Protein AF-A0A847BNB6-F1 (afdb_monomer_lite)

pLDDT: mean 83.91, std 11.66, range [50.81, 97.31]

Sequence (75 aa):
MPTKLPSAKEGGGDFRVPNNLYIIGTMNPADKSISLIDAALRRCFVFEKMTPDASLIDNAELCELFGKLNIHLRQ

Secondary structure (DSSP, 8-state):
--B--TT--TT---B---TT--------TT-GGGHHHHHHHHHH---------GGG--SHHHHHHHHHHHHHTT-

Structure (mmCIF, N/CA/C/O backbone):
data_AF-A0A847BNB6-F1
#
_entry.id   AF-A0A847BNB6-F1
#
loop_
_atom_site.group_PDB
_atom_site.id
_atom_site.type_symbol
_atom_site.label_atom_id
_atom_site.label_alt_id
_atom_site.label_comp_id
_atom_site.label_asym_id
_atom_site.label_entity_id
_atom_site.label_seq_id
_atom_site.pdbx_PDB_ins_code
_atom_site.Cartn_x
_atom_site.Cartn_y
_atom_site.Cartn_z
_atom_site.occupancy
_atom_site.B_iso_or_equiv
_atom_site.auth_seq_id
_atom_site.auth_comp_id
_atom_site.auth_asym_id
_atom_site.auth_atom_id
_atom_site.pdbx_PDB_model_num
ATOM 1 N N . MET A 1 1 ? 9.767 2.281 -27.460 1.00 53.41 1 MET A N 1
ATOM 2 C CA . MET A 1 1 ? 11.036 2.210 -28.218 1.00 53.41 1 MET A CA 1
ATOM 3 C C . MET A 1 1 ? 11.975 1.275 -27.474 1.00 53.41 1 MET A C 1
ATOM 5 O O . MET A 1 1 ? 11.890 1.262 -26.253 1.00 53.41 1 MET A O 1
ATOM 9 N N . PRO A 1 2 ? 12.782 0.450 -28.154 1.00 66.12 2 PRO A N 1
ATOM 10 C CA . PRO A 1 2 ? 13.840 -0.292 -27.482 1.00 66.12 2 PRO A CA 1
ATOM 11 C C . PRO A 1 2 ? 14.892 0.671 -26.916 1.00 66.12 2 PRO A C 1
ATOM 13 O O . PRO A 1 2 ? 15.147 1.718 -27.513 1.00 66.12 2 PRO A O 1
ATOM 16 N N . THR A 1 3 ? 15.472 0.342 -25.764 1.00 76.75 3 THR A N 1
ATOM 17 C CA . THR A 1 3 ? 16.469 1.191 -25.095 1.00 76.75 3 THR A CA 1
ATOM 18 C C . THR A 1 3 ? 17.766 0.417 -24.922 1.00 76.75 3 THR A C 1
ATOM 20 O O . THR A 1 3 ? 17.743 -0.765 -24.596 1.00 76.75 3 THR A O 1
ATOM 23 N N . LYS A 1 4 ? 18.911 1.070 -25.128 1.00 79.38 4 LYS A N 1
ATOM 24 C CA . LYS A 1 4 ? 20.214 0.468 -24.831 1.00 79.38 4 LYS A CA 1
ATOM 25 C C . LYS A 1 4 ? 20.523 0.600 -23.342 1.00 79.38 4 LYS A C 1
ATOM 27 O O . LYS A 1 4 ? 20.366 1.678 -22.774 1.00 79.38 4 LYS A O 1
ATOM 32 N N . LEU A 1 5 ? 20.956 -0.491 -22.713 1.00 80.12 5 LEU A N 1
ATOM 33 C CA . LEU A 1 5 ? 21.353 -0.477 -21.305 1.00 80.12 5 LEU A CA 1
ATOM 34 C C . LEU A 1 5 ? 22.719 0.219 -21.144 1.00 80.12 5 LEU A C 1
ATOM 36 O O . LEU A 1 5 ? 23.620 -0.071 -21.928 1.00 80.12 5 LEU A O 1
ATOM 40 N N . PRO A 1 6 ? 22.926 1.072 -20.122 1.00 75.06 6 PRO A N 1
ATOM 41 C CA . PRO A 1 6 ? 24.199 1.780 -19.921 1.00 75.06 6 PRO A CA 1
ATOM 42 C C . PRO A 1 6 ? 25.394 0.845 -19.709 1.00 75.06 6 PRO A C 1
ATOM 44 O O . PRO A 1 6 ? 26.516 1.156 -20.087 1.00 75.06 6 PRO A O 1
ATOM 47 N N . SER A 1 7 ? 25.143 -0.312 -19.097 1.00 71.12 7 SER A N 1
ATOM 48 C CA . SER A 1 7 ? 26.150 -1.331 -18.782 1.00 71.12 7 SER A CA 1
ATOM 49 C C . SER A 1 7 ? 26.330 -2.364 -19.894 1.00 71.12 7 SER A C 1
ATOM 51 O O . SER A 1 7 ? 27.082 -3.324 -19.722 1.00 71.12 7 SER A O 1
ATOM 53 N N . ALA A 1 8 ? 25.617 -2.224 -21.014 1.00 68.94 8 ALA A N 1
ATOM 54 C CA . ALA A 1 8 ? 25.802 -3.109 -22.148 1.00 68.94 8 ALA A CA 1
ATOM 55 C C . ALA A 1 8 ? 27.222 -2.917 -22.698 1.00 68.94 8 ALA A C 1
ATOM 57 O O . ALA A 1 8 ? 27.546 -1.852 -23.222 1.00 68.94 8 ALA A O 1
ATOM 58 N N . LYS A 1 9 ? 28.066 -3.955 -22.601 1.00 59.72 9 LYS A N 1
ATOM 59 C CA . LYS A 1 9 ? 29.294 -4.034 -23.406 1.00 59.72 9 LYS A CA 1
ATOM 60 C C . LYS A 1 9 ? 28.945 -3.776 -24.874 1.00 59.72 9 LYS A C 1
ATOM 62 O O . LYS A 1 9 ? 27.841 -4.115 -25.308 1.00 59.72 9 LYS A O 1
ATOM 67 N N . GLU A 1 10 ? 29.878 -3.193 -25.626 1.00 56.25 10 GLU A N 1
ATOM 68 C CA . GLU A 1 10 ? 29.732 -2.987 -27.070 1.00 56.25 10 GLU A CA 1
ATOM 69 C C . GLU A 1 10 ? 29.184 -4.264 -27.735 1.00 56.25 10 GLU A C 1
ATOM 71 O O . GLU A 1 10 ? 29.775 -5.336 -27.624 1.00 56.25 10 GLU A O 1
ATOM 76 N N . GLY A 1 11 ? 27.991 -4.155 -28.335 1.00 59.44 11 GLY A N 1
ATOM 77 C CA . GLY A 1 11 ? 27.233 -5.285 -28.893 1.00 59.44 11 GLY A CA 1
ATOM 78 C C . GLY A 1 11 ? 25.980 -5.707 -28.111 1.00 59.44 11 GLY A C 1
ATOM 79 O O . GLY A 1 11 ? 25.224 -6.543 -28.601 1.00 59.44 11 GLY A O 1
ATOM 80 N N . GLY A 1 12 ? 25.706 -5.135 -26.934 1.00 60.19 12 GLY A N 1
ATOM 81 C CA . GLY A 1 12 ? 24.463 -5.406 -26.209 1.00 60.19 12 GLY A CA 1
ATOM 82 C C . GLY A 1 12 ? 23.243 -4.884 -26.969 1.00 60.19 12 GLY A C 1
ATOM 83 O O . GLY A 1 12 ? 23.143 -3.694 -27.277 1.00 60.19 12 GLY A O 1
ATOM 84 N N . GLY A 1 13 ? 22.350 -5.810 -27.310 1.00 72.38 13 GLY A N 1
ATOM 85 C CA . GLY A 1 13 ? 21.148 -5.540 -28.084 1.00 72.38 13 GLY A CA 1
ATOM 86 C C . GLY A 1 13 ? 20.142 -4.640 -27.370 1.00 72.38 13 GLY A C 1
ATOM 87 O O . GLY A 1 13 ? 20.275 -4.278 -26.201 1.00 72.38 13 GLY A O 1
ATOM 88 N N . ASP A 1 14 ? 19.109 -4.294 -28.119 1.00 83.25 14 ASP A N 1
ATOM 89 C CA . ASP A 1 14 ? 17.967 -3.522 -27.658 1.00 83.25 14 ASP A CA 1
ATOM 90 C C . ASP A 1 14 ? 17.270 -4.182 -26.454 1.00 83.25 14 ASP A C 1
ATOM 92 O O . ASP A 1 14 ? 16.795 -5.315 -26.543 1.00 83.25 14 ASP A O 1
ATOM 96 N N . PHE A 1 15 ? 17.154 -3.463 -25.333 1.00 84.75 15 PHE A N 1
ATOM 97 C CA . PHE A 1 15 ? 16.392 -3.916 -24.170 1.00 84.75 15 PHE A CA 1
ATOM 98 C C . PHE A 1 15 ? 14.928 -3.492 -24.279 1.00 84.75 15 PHE A C 1
ATOM 100 O O .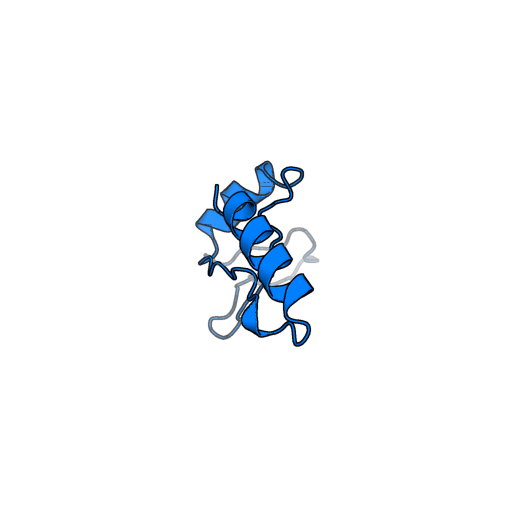 PHE A 1 15 ? 14.595 -2.352 -24.630 1.00 84.75 15 PHE A O 1
ATOM 107 N N . ARG A 1 16 ? 14.042 -4.433 -23.952 1.00 87.56 16 ARG A N 1
ATOM 108 C CA . ARG A 1 16 ? 12.594 -4.252 -23.876 1.00 87.56 16 ARG A CA 1
ATOM 109 C C . ARG A 1 16 ? 12.038 -5.083 -22.726 1.00 87.56 16 ARG A C 1
ATOM 111 O O . ARG A 1 16 ? 12.509 -6.189 -22.479 1.00 87.56 16 ARG A O 1
ATOM 118 N N . VAL A 1 17 ? 10.995 -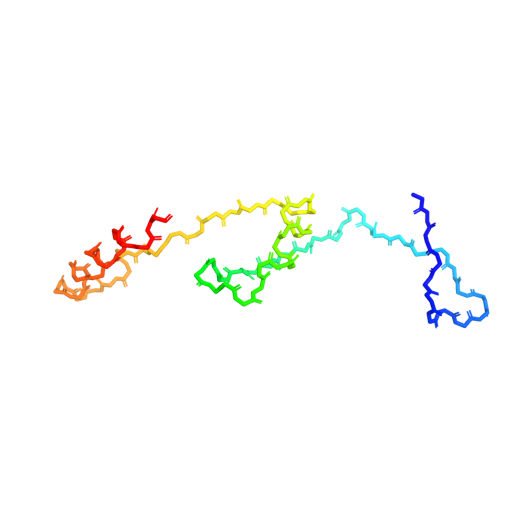4.568 -22.082 1.00 89.75 17 VAL A N 1
ATOM 119 C CA . VAL A 1 17 ? 10.188 -5.338 -21.130 1.00 89.75 17 VAL A CA 1
ATOM 120 C C . VAL A 1 17 ? 9.248 -6.249 -21.930 1.00 89.75 17 VAL A C 1
ATOM 122 O O . VAL A 1 17 ? 8.541 -5.740 -22.804 1.00 89.75 17 VAL A O 1
ATOM 125 N N . PRO A 1 18 ? 9.249 -7.572 -21.704 1.00 92.31 18 PRO A N 1
ATOM 126 C CA . PRO A 1 18 ? 8.388 -8.481 -22.446 1.00 92.31 18 PRO A CA 1
ATOM 127 C C . PRO A 1 18 ? 6.946 -8.445 -21.911 1.00 92.31 18 PRO A C 1
ATOM 129 O O . PRO A 1 18 ? 6.715 -8.233 -20.723 1.00 92.31 18 PRO A O 1
ATOM 132 N N . ASN A 1 19 ? 5.968 -8.695 -22.788 1.00 93.25 19 ASN A N 1
ATOM 133 C CA . ASN A 1 19 ? 4.535 -8.583 -22.463 1.00 93.25 19 ASN A CA 1
ATOM 134 C C . ASN A 1 19 ? 4.033 -9.622 -21.444 1.00 93.25 19 ASN A C 1
ATOM 136 O O . ASN A 1 19 ? 2.930 -9.485 -20.930 1.00 93.25 19 ASN A O 1
ATOM 140 N N . ASN A 1 20 ? 4.808 -10.674 -21.184 1.00 95.88 20 ASN A N 1
ATOM 141 C CA . ASN A 1 20 ? 4.486 -11.732 -20.227 1.00 95.88 20 ASN A CA 1
ATOM 142 C C . ASN A 1 20 ? 5.178 -11.545 -18.864 1.00 95.88 20 ASN A C 1
ATOM 144 O O . ASN A 1 20 ? 5.099 -12.441 -18.025 1.00 95.88 20 ASN A O 1
ATOM 148 N N . LEU A 1 21 ? 5.875 -10.424 -18.643 1.00 94.06 21 LEU A N 1
ATOM 149 C CA . LEU A 1 21 ? 6.456 -10.095 -17.346 1.00 94.06 21 LEU A CA 1
ATOM 150 C C . LEU A 1 21 ? 5.451 -9.305 -16.507 1.00 94.06 21 LEU A C 1
ATOM 152 O O . LEU A 1 21 ? 5.033 -8.211 -16.882 1.00 94.06 21 LEU A O 1
ATOM 156 N N . TYR A 1 22 ? 5.140 -9.840 -15.332 1.00 94.88 22 TYR A N 1
ATOM 157 C CA . TYR A 1 22 ? 4.334 -9.172 -14.319 1.00 94.88 22 TYR A CA 1
ATOM 158 C C . TYR A 1 22 ? 5.238 -8.740 -13.168 1.00 94.88 22 TYR A C 1
ATOM 160 O O . TYR A 1 22 ? 6.043 -9.531 -12.676 1.00 94.88 22 TYR A O 1
ATOM 168 N N . ILE A 1 23 ? 5.104 -7.487 -12.737 1.00 94.69 23 ILE A N 1
ATOM 169 C CA . ILE A 1 23 ? 5.801 -6.956 -11.564 1.00 94.69 23 ILE A CA 1
ATOM 170 C C . ILE A 1 23 ? 4.749 -6.704 -10.490 1.00 94.69 23 ILE A C 1
ATOM 172 O O . ILE A 1 23 ? 3.862 -5.874 -10.671 1.00 94.69 23 ILE A O 1
ATOM 176 N N . ILE A 1 24 ? 4.861 -7.431 -9.381 1.00 95.00 24 ILE A N 1
ATOM 177 C CA . ILE A 1 24 ? 3.996 -7.290 -8.211 1.00 95.00 24 ILE A CA 1
ATOM 178 C C . ILE A 1 24 ? 4.881 -6.822 -7.063 1.00 95.00 24 ILE A C 1
ATOM 180 O O . ILE A 1 24 ? 5.868 -7.476 -6.729 1.00 95.00 24 ILE A O 1
ATOM 184 N N . GLY A 1 25 ? 4.539 -5.676 -6.487 1.00 91.12 25 GLY A N 1
ATOM 185 C CA . GLY A 1 25 ? 5.223 -5.116 -5.331 1.00 91.12 25 GLY A CA 1
ATOM 186 C C . GLY A 1 25 ? 4.247 -4.917 -4.184 1.00 91.12 25 GLY A C 1
ATOM 187 O O . GLY A 1 25 ? 3.081 -4.594 -4.405 1.00 91.12 25 GLY A O 1
ATOM 188 N N . THR A 1 26 ? 4.728 -5.089 -2.958 1.00 91.94 26 THR A N 1
ATOM 189 C CA . THR A 1 26 ? 4.031 -4.606 -1.769 1.00 91.94 26 THR A CA 1
ATOM 190 C C . THR A 1 26 ? 4.579 -3.232 -1.415 1.00 91.94 26 THR A C 1
ATOM 192 O O . THR A 1 26 ? 5.755 -2.932 -1.623 1.00 91.94 26 THR A O 1
ATOM 195 N N . MET A 1 27 ? 3.718 -2.373 -0.891 1.00 87.50 27 MET A N 1
ATOM 196 C CA . MET A 1 27 ? 4.118 -1.073 -0.376 1.00 87.50 27 MET A CA 1
ATOM 197 C C . MET A 1 27 ? 3.514 -0.910 1.005 1.00 87.50 27 MET A C 1
ATOM 199 O O . MET A 1 27 ? 2.369 -1.299 1.220 1.00 87.50 27 MET A O 1
ATOM 203 N N . ASN A 1 28 ? 4.278 -0.320 1.922 1.00 86.75 28 ASN A N 1
ATOM 204 C CA . ASN A 1 28 ? 3.755 0.169 3.187 1.00 86.75 28 ASN A CA 1
ATOM 205 C C . ASN A 1 28 ? 3.284 1.625 3.004 1.00 86.75 28 ASN A C 1
ATOM 207 O O . ASN A 1 28 ? 4.135 2.514 2.950 1.00 86.75 28 ASN A O 1
ATOM 211 N N . PRO A 1 29 ? 1.970 1.911 2.938 1.00 78.81 29 PRO A N 1
ATOM 212 C CA . PRO A 1 29 ? 1.482 3.270 2.702 1.00 78.81 29 PRO A CA 1
ATOM 213 C C . PRO A 1 29 ? 1.704 4.214 3.894 1.00 78.81 29 PRO A C 1
ATOM 215 O O . PRO A 1 29 ? 1.600 5.427 3.735 1.00 78.81 29 PRO A O 1
ATOM 218 N N . ALA A 1 30 ? 1.991 3.677 5.086 1.00 82.12 30 ALA A N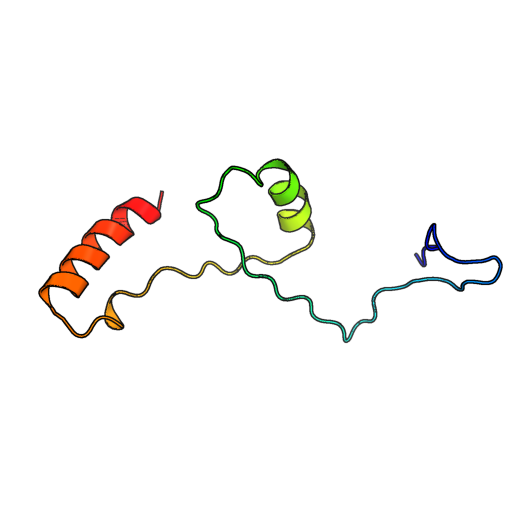 1
ATOM 219 C CA . ALA A 1 30 ? 2.257 4.476 6.281 1.00 82.12 30 ALA A CA 1
ATOM 220 C C . ALA A 1 30 ? 3.687 5.049 6.312 1.00 82.12 30 ALA A C 1
ATOM 222 O O . ALA A 1 30 ? 3.968 5.962 7.091 1.00 82.12 30 ALA A O 1
ATOM 223 N N . ASP A 1 31 ? 4.594 4.530 5.478 1.00 81.38 31 ASP A N 1
ATOM 224 C CA . ASP A 1 31 ? 5.983 4.974 5.432 1.00 81.38 31 ASP A CA 1
ATOM 225 C C . ASP A 1 31 ? 6.149 6.195 4.511 1.00 81.38 31 ASP A C 1
ATOM 227 O O . ASP A 1 31 ? 6.077 6.103 3.286 1.00 81.38 31 ASP A O 1
ATOM 231 N N . LYS A 1 32 ? 6.397 7.366 5.107 1.00 76.88 32 LYS A N 1
ATOM 232 C CA . LYS A 1 32 ? 6.599 8.627 4.372 1.00 76.88 32 LYS A CA 1
ATOM 233 C C . LYS A 1 32 ? 8.026 8.810 3.849 1.00 76.88 32 LYS A C 1
ATOM 235 O O . LYS A 1 32 ? 8.255 9.730 3.059 1.00 76.88 32 LYS A O 1
ATOM 240 N N . SER A 1 33 ? 8.981 7.964 4.245 1.00 80.56 33 SER A N 1
ATOM 241 C CA . SER A 1 33 ? 10.383 8.076 3.812 1.00 80.56 33 SER A CA 1
ATOM 242 C C . SER A 1 33 ? 10.564 7.872 2.300 1.00 80.56 33 SER A C 1
ATOM 244 O O . SER A 1 33 ? 11.541 8.345 1.723 1.00 80.56 33 SER A O 1
ATOM 246 N N . ILE A 1 34 ? 9.581 7.256 1.632 1.00 73.88 34 ILE A N 1
ATOM 247 C CA . ILE A 1 34 ? 9.607 6.919 0.200 1.00 73.88 34 ILE A CA 1
ATOM 248 C C . ILE A 1 34 ? 8.797 7.873 -0.695 1.00 73.88 34 ILE A C 1
ATOM 250 O O . ILE A 1 34 ? 8.587 7.585 -1.875 1.00 73.88 34 ILE A O 1
ATOM 254 N N . SER A 1 35 ? 8.364 9.025 -0.173 1.00 72.31 35 SER A N 1
ATOM 255 C CA . SER A 1 35 ? 7.426 9.936 -0.860 1.00 72.31 35 SER A CA 1
ATOM 256 C C . SER A 1 35 ? 7.865 10.368 -2.274 1.00 72.31 35 SER A C 1
ATOM 258 O O . SER A 1 35 ? 7.020 10.581 -3.140 1.00 72.31 35 SER A O 1
ATOM 260 N N . LEU A 1 36 ? 9.173 10.482 -2.551 1.00 71.00 36 LEU A N 1
ATOM 261 C CA . LEU A 1 36 ? 9.682 10.869 -3.879 1.00 71.00 36 LEU A CA 1
ATOM 262 C C . LEU A 1 36 ? 9.559 9.737 -4.920 1.00 71.00 36 LEU A C 1
ATOM 264 O O . LEU A 1 36 ? 9.312 9.992 -6.097 1.00 71.00 36 LEU A O 1
ATOM 268 N N . ILE A 1 37 ? 9.718 8.485 -4.483 1.00 77.25 37 ILE A N 1
ATOM 269 C CA . ILE A 1 37 ? 9.599 7.287 -5.328 1.00 77.25 37 ILE A CA 1
ATOM 270 C C . ILE A 1 37 ? 8.119 7.001 -5.628 1.00 77.25 37 ILE A C 1
ATOM 272 O O . ILE A 1 37 ? 7.782 6.561 -6.730 1.00 77.25 37 ILE A O 1
ATOM 276 N N . ASP A 1 38 ? 7.231 7.325 -4.684 1.00 76.25 38 ASP A N 1
ATOM 277 C CA . ASP A 1 38 ? 5.782 7.116 -4.778 1.00 76.25 38 ASP A CA 1
ATOM 278 C C . ASP A 1 38 ? 5.175 7.748 -6.045 1.00 76.25 38 ASP A C 1
ATOM 280 O O . ASP A 1 38 ? 4.420 7.101 -6.768 1.00 76.25 38 ASP A O 1
ATOM 284 N N . ALA A 1 39 ? 5.582 8.968 -6.410 1.00 80.56 39 ALA A N 1
ATOM 285 C CA . ALA A 1 39 ? 5.066 9.639 -7.607 1.00 80.56 39 ALA A CA 1
ATOM 286 C C . ALA A 1 39 ? 5.392 8.895 -8.920 1.00 80.56 39 ALA A C 1
ATOM 288 O O . ALA A 1 39 ? 4.571 8.869 -9.840 1.00 80.56 39 ALA A O 1
ATOM 289 N N . ALA A 1 40 ? 6.574 8.278 -9.023 1.00 84.12 40 ALA A N 1
ATOM 290 C CA . ALA A 1 40 ? 6.954 7.490 -10.194 1.00 84.12 40 ALA A CA 1
ATOM 291 C C . ALA A 1 40 ? 6.217 6.144 -10.220 1.00 84.12 40 ALA A C 1
ATOM 293 O O . ALA A 1 40 ? 5.712 5.735 -11.267 1.00 84.12 40 ALA A O 1
ATOM 294 N N . LEU A 1 41 ? 6.093 5.486 -9.064 1.00 87.50 41 LEU A N 1
ATOM 295 C CA . LEU A 1 41 ? 5.371 4.221 -8.949 1.00 87.50 41 LEU A CA 1
ATOM 296 C C . LEU A 1 41 ? 3.878 4.392 -9.256 1.00 87.50 41 LEU A C 1
ATOM 298 O O . LEU A 1 41 ? 3.341 3.621 -10.045 1.00 87.50 41 LEU A O 1
ATOM 302 N N . ARG A 1 42 ? 3.231 5.454 -8.758 1.00 86.62 42 ARG A N 1
ATOM 303 C CA . ARG A 1 42 ? 1.824 5.797 -9.060 1.00 86.62 42 ARG A CA 1
ATOM 304 C C . ARG A 1 42 ? 1.516 5.977 -10.542 1.00 86.62 42 ARG A C 1
ATOM 306 O O . ARG A 1 42 ? 0.364 5.843 -10.936 1.00 86.62 42 ARG A O 1
ATOM 313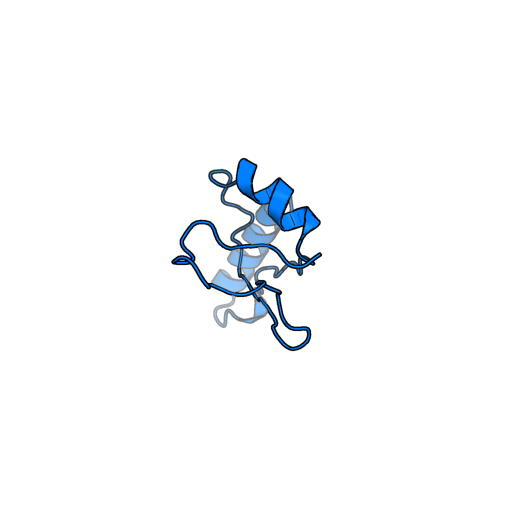 N N . ARG A 1 43 ? 2.519 6.284 -11.369 1.00 89.31 43 ARG A N 1
ATOM 314 C CA . ARG A 1 43 ? 2.363 6.380 -12.830 1.00 89.31 43 ARG A CA 1
ATOM 315 C C . ARG A 1 43 ? 2.564 5.047 -13.544 1.00 89.31 43 ARG A C 1
ATOM 317 O O . ARG A 1 43 ? 1.999 4.857 -14.616 1.00 89.31 43 ARG A O 1
ATOM 324 N N . CYS A 1 44 ? 3.391 4.165 -12.990 1.00 91.88 44 CYS A N 1
ATOM 325 C CA . CYS A 1 44 ? 3.781 2.908 -13.630 1.00 91.88 44 CYS A CA 1
ATOM 326 C C . CYS A 1 44 ? 2.945 1.705 -13.175 1.00 91.88 44 CYS A C 1
ATOM 328 O O . CYS A 1 44 ? 2.919 0.698 -13.877 1.00 91.88 44 CYS A O 1
ATOM 330 N N . PHE A 1 45 ? 2.282 1.792 -12.020 1.00 93.00 45 PHE A N 1
ATOM 331 C CA . PHE A 1 45 ? 1.601 0.669 -11.381 1.00 93.00 45 PHE A CA 1
ATOM 332 C C . PHE A 1 45 ? 0.144 0.986 -11.051 1.00 93.00 45 PHE A C 1
ATOM 334 O O . PHE A 1 45 ? -0.216 2.123 -10.749 1.00 93.00 45 PHE A O 1
ATOM 341 N N . VAL A 1 46 ? -0.681 -0.062 -11.057 1.00 93.06 46 VAL A N 1
ATOM 342 C CA . VAL A 1 46 ? -2.006 -0.057 -10.430 1.00 93.06 46 VAL A CA 1
ATOM 343 C C . VAL A 1 46 ? -1.831 -0.392 -8.952 1.00 93.06 46 VAL A C 1
ATOM 345 O O . VAL A 1 46 ? -1.076 -1.301 -8.610 1.00 93.06 46 VAL A O 1
ATOM 348 N N . PHE A 1 47 ? -2.519 0.344 -8.082 1.00 90.62 47 PHE A N 1
ATOM 349 C CA . PHE A 1 47 ? -2.430 0.179 -6.634 1.00 90.62 47 PHE A CA 1
ATOM 350 C C . PHE A 1 47 ? -3.701 -0.464 -6.105 1.00 90.62 47 PHE A C 1
ATOM 352 O O . PHE A 1 47 ? -4.773 0.131 -6.196 1.00 90.62 47 PHE A O 1
ATOM 359 N N . GLU A 1 48 ? -3.551 -1.638 -5.500 1.00 91.62 48 GLU A N 1
ATOM 360 C CA . GLU A 1 48 ? -4.624 -2.315 -4.780 1.00 91.62 48 GLU A CA 1
ATOM 361 C C . GLU A 1 48 ? -4.414 -2.122 -3.274 1.00 91.62 48 GLU A C 1
ATOM 363 O O . GLU A 1 48 ? -3.382 -2.516 -2.721 1.00 91.62 48 GLU A O 1
ATOM 368 N N . LYS A 1 49 ? -5.365 -1.463 -2.600 1.00 88.25 49 LYS A N 1
ATOM 369 C CA . LYS A 1 49 ? -5.243 -1.167 -1.166 1.00 88.25 49 LYS A CA 1
ATOM 370 C C . LYS A 1 49 ? -5.650 -2.389 -0.349 1.00 88.25 49 LYS A C 1
ATOM 372 O O . LYS A 1 49 ? -6.829 -2.708 -0.250 1.00 88.25 49 LYS A O 1
ATOM 377 N N . MET A 1 50 ? -4.685 -2.996 0.333 1.00 89.50 50 MET A N 1
ATOM 378 C CA . MET A 1 50 ? -4.955 -4.025 1.334 1.00 89.50 50 MET A CA 1
ATOM 379 C C . MET A 1 50 ? -5.195 -3.373 2.698 1.00 89.50 50 MET A C 1
ATOM 381 O O . MET A 1 50 ? -4.280 -2.811 3.300 1.00 89.50 50 MET A O 1
ATOM 385 N N . THR A 1 51 ? -6.437 -3.409 3.182 1.00 87.12 51 THR A N 1
ATOM 386 C CA . THR A 1 51 ? -6.751 -2.962 4.545 1.00 87.12 51 THR A CA 1
ATOM 387 C C . THR A 1 51 ? -6.492 -4.080 5.549 1.00 87.12 51 THR A C 1
ATOM 389 O O . THR A 1 51 ? -6.739 -5.239 5.214 1.00 87.12 51 THR A O 1
ATOM 392 N N . PRO A 1 52 ? -6.068 -3.764 6.783 1.00 89.94 52 PRO A N 1
ATOM 393 C CA . PRO A 1 52 ? -5.932 -4.787 7.807 1.00 89.94 52 PRO A CA 1
ATOM 394 C C . PRO A 1 52 ? -7.290 -5.433 8.118 1.00 89.94 52 PRO A C 1
ATOM 396 O O . PRO A 1 52 ? -8.292 -4.731 8.284 1.00 89.94 52 PRO A O 1
ATOM 399 N N . ASP A 1 53 ? -7.313 -6.762 8.195 1.00 92.12 53 ASP A N 1
ATOM 400 C CA . ASP A 1 53 ? -8.518 -7.550 8.449 1.00 92.12 53 ASP A CA 1
ATOM 401 C C . ASP A 1 53 ? -8.559 -8.006 9.912 1.00 92.12 53 ASP A C 1
ATOM 403 O O . ASP A 1 53 ? -7.778 -8.855 10.339 1.00 92.12 53 ASP A O 1
ATOM 407 N N . ALA A 1 54 ? -9.466 -7.410 10.691 1.00 93.56 54 ALA A N 1
ATOM 408 C CA . ALA A 1 54 ? -9.646 -7.744 12.102 1.00 93.56 54 ALA A CA 1
ATOM 409 C C . ALA A 1 54 ? -10.249 -9.140 12.307 1.00 93.56 54 ALA A C 1
ATOM 411 O O . ALA A 1 54 ? -10.054 -9.729 13.366 1.00 93.56 54 ALA A O 1
ATOM 412 N N . SER A 1 55 ? -10.950 -9.686 11.305 1.00 92.81 55 SER A N 1
ATOM 413 C CA . SER A 1 55 ? -11.615 -10.990 11.419 1.00 92.81 55 SER A CA 1
ATOM 414 C C . SER A 1 55 ? -10.640 -12.162 11.559 1.00 92.81 55 SER A C 1
ATOM 416 O O . SER A 1 55 ? -11.037 -13.234 12.000 1.00 92.81 55 SER A O 1
ATOM 418 N N . LEU A 1 56 ? -9.359 -11.943 11.244 1.00 95.00 56 LEU A N 1
ATOM 419 C CA . LEU A 1 56 ? -8.280 -12.920 11.393 1.00 95.00 56 LEU A CA 1
ATOM 420 C C . LEU A 1 56 ? -7.787 -13.077 12.844 1.00 95.00 56 LEU A C 1
ATOM 422 O O . LEU A 1 56 ? -6.873 -13.861 13.094 1.00 95.00 56 LEU A O 1
ATOM 426 N N . ILE A 1 57 ? -8.328 -12.304 13.790 1.00 95.88 57 ILE A N 1
ATOM 427 C CA . ILE A 1 57 ? -7.930 -12.337 15.199 1.00 95.88 57 ILE A CA 1
ATOM 428 C C . ILE A 1 57 ? -8.959 -13.142 15.998 1.00 95.88 57 ILE A C 1
ATOM 430 O O . ILE A 1 57 ? -10.074 -12.679 16.228 1.00 95.88 57 ILE A O 1
ATOM 434 N N . ASP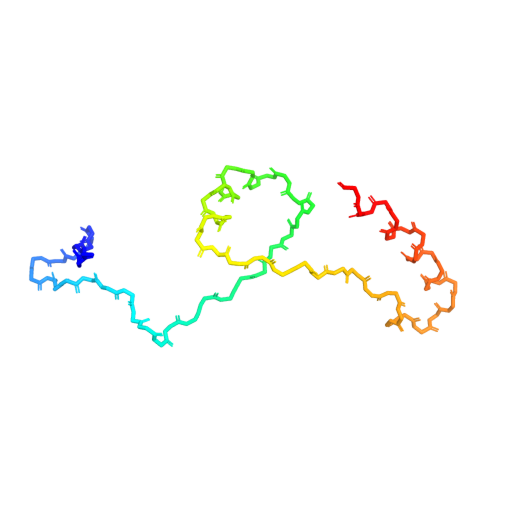 A 1 58 ? -8.550 -14.314 16.487 1.00 96.62 58 ASP A N 1
ATOM 435 C CA . ASP A 1 58 ? -9.427 -15.223 17.243 1.00 96.62 58 ASP A CA 1
ATOM 436 C C . ASP A 1 58 ? -9.830 -14.675 18.623 1.00 96.62 58 ASP A C 1
ATOM 438 O O . ASP A 1 58 ? -10.906 -14.966 19.145 1.00 96.62 58 ASP A O 1
ATOM 442 N N . ASN A 1 59 ? -8.955 -13.883 19.248 1.00 97.31 59 ASN A N 1
ATOM 443 C CA . ASN A 1 59 ? -9.234 -13.283 20.547 1.00 97.31 59 ASN A CA 1
ATOM 444 C C . ASN A 1 59 ? -10.178 -12.081 20.386 1.00 97.31 59 ASN A C 1
ATOM 446 O O . ASN A 1 59 ? -9.828 -11.089 19.747 1.00 97.31 59 ASN A O 1
ATOM 450 N N . ALA A 1 60 ? -11.347 -12.151 21.025 1.00 94.75 60 ALA A N 1
ATOM 451 C CA . ALA A 1 60 ? -12.394 -11.140 20.903 1.00 94.75 60 ALA A CA 1
ATOM 452 C C . ALA A 1 60 ? -11.951 -9.730 21.341 1.00 94.75 60 ALA A C 1
ATOM 454 O O . ALA A 1 60 ? -12.247 -8.757 20.648 1.00 94.75 60 ALA A O 1
ATOM 455 N N . GLU A 1 61 ? -11.205 -9.611 22.444 1.00 96.19 61 GLU A N 1
ATOM 456 C CA . GLU A 1 61 ? -10.723 -8.316 22.947 1.00 96.19 61 GLU A CA 1
ATOM 457 C C . GLU A 1 61 ? -9.704 -7.689 21.986 1.00 96.19 61 GLU A C 1
ATOM 459 O O . GLU A 1 61 ? -9.768 -6.495 21.681 1.00 96.19 61 GLU A O 1
ATOM 464 N N . LEU A 1 62 ? -8.784 -8.502 21.454 1.00 95.56 62 LEU A N 1
ATOM 465 C CA . LEU A 1 62 ? -7.792 -8.053 20.478 1.00 95.56 62 LEU A CA 1
ATOM 466 C C . LEU A 1 62 ? -8.430 -7.704 19.130 1.00 95.56 62 LEU A C 1
ATOM 468 O O . LEU A 1 62 ? -8.019 -6.726 18.509 1.00 95.56 62 LEU A O 1
ATOM 472 N N . CYS A 1 63 ? -9.441 -8.456 18.693 1.00 95.38 63 CYS A N 1
ATOM 473 C CA . CYS A 1 63 ? -10.203 -8.168 17.480 1.00 95.38 63 CYS A CA 1
ATOM 474 C C . CYS A 1 63 ? -10.903 -6.804 17.584 1.00 95.38 63 CYS A C 1
ATOM 476 O O . CYS A 1 63 ? -10.784 -5.966 16.684 1.00 95.38 63 CYS A O 1
ATOM 478 N N . GLU A 1 64 ? -11.549 -6.525 18.720 1.00 94.44 64 GLU A N 1
ATOM 479 C CA . GLU A 1 64 ? -12.191 -5.235 18.973 1.00 94.44 64 GLU A CA 1
ATOM 480 C C . GLU A 1 64 ? -11.170 -4.086 19.021 1.00 94.44 64 GLU A C 1
ATOM 482 O O . GLU A 1 64 ? -11.367 -3.039 18.392 1.00 94.44 64 GLU A O 1
ATOM 487 N N . LEU A 1 65 ? -10.052 -4.278 19.731 1.00 93.94 65 LEU A N 1
ATOM 488 C CA . LEU A 1 65 ? -8.975 -3.291 19.813 1.00 93.94 65 LEU A CA 1
ATOM 489 C C . LEU A 1 65 ? -8.392 -2.983 18.429 1.00 93.94 65 LEU A C 1
ATOM 491 O O . LEU A 1 65 ? -8.228 -1.818 18.063 1.00 93.94 65 LEU A O 1
ATOM 495 N N . PHE A 1 66 ? -8.114 -4.017 17.640 1.00 93.75 66 PHE A N 1
ATOM 496 C CA . PHE A 1 66 ? -7.580 -3.874 16.292 1.00 93.75 66 PHE A CA 1
ATOM 497 C C . PHE A 1 66 ? -8.576 -3.180 15.357 1.00 93.75 66 PHE A C 1
ATOM 499 O O . PHE A 1 66 ? -8.190 -2.300 14.588 1.00 93.75 66 PHE A O 1
ATOM 506 N N . GLY A 1 67 ? -9.872 -3.483 15.482 1.00 92.38 67 GLY A N 1
ATOM 507 C CA . GLY A 1 67 ? -10.940 -2.760 14.793 1.00 92.38 67 GLY A CA 1
ATOM 508 C C . GLY A 1 67 ? -10.915 -1.255 15.086 1.00 92.38 67 GLY A C 1
ATOM 509 O O . GLY A 1 67 ? -10.977 -0.447 14.157 1.00 92.38 67 GLY A O 1
ATOM 510 N N . LYS A 1 68 ? -10.736 -0.865 16.356 1.00 92.19 68 LYS A N 1
ATOM 511 C CA . LYS A 1 68 ? -10.603 0.547 16.768 1.00 92.19 68 LYS A CA 1
ATOM 512 C C . LYS A 1 68 ? -9.337 1.204 16.206 1.00 92.19 68 LYS A C 1
ATOM 514 O O . LYS A 1 68 ? -9.384 2.352 15.760 1.00 92.19 68 LYS A O 1
ATOM 519 N N . LEU A 1 69 ? -8.210 0.491 16.181 1.00 89.69 69 LEU A N 1
ATOM 520 C CA . LEU A 1 69 ? -6.963 0.988 15.586 1.00 89.69 69 LEU A CA 1
ATOM 521 C C . LEU A 1 69 ? -7.097 1.198 14.073 1.00 89.69 69 LEU A C 1
ATOM 523 O O . LEU A 1 69 ? -6.674 2.230 13.554 1.00 89.69 69 LEU A O 1
ATOM 527 N N . ASN A 1 70 ? -7.769 0.282 13.373 1.00 87.69 70 ASN A N 1
ATOM 528 C CA . ASN A 1 70 ? -7.963 0.358 11.926 1.00 87.69 70 ASN A CA 1
ATOM 529 C C . ASN A 1 70 ? -8.727 1.605 11.467 1.00 87.69 70 ASN A C 1
ATOM 531 O O . ASN A 1 70 ? -8.526 2.045 10.337 1.00 87.69 70 ASN A O 1
ATOM 535 N N . ILE A 1 71 ? -9.567 2.205 12.317 1.00 85.38 71 ILE A N 1
ATOM 536 C CA . ILE A 1 71 ? -10.241 3.481 12.017 1.00 85.38 71 ILE A CA 1
ATOM 537 C C . ILE A 1 71 ? -9.213 4.600 11.793 1.00 85.38 71 ILE A C 1
ATOM 539 O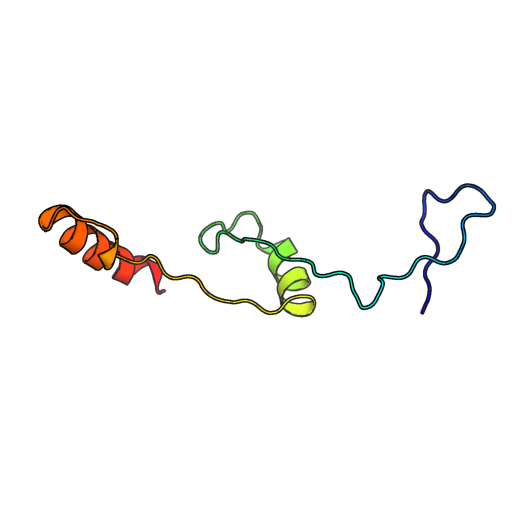 O . ILE A 1 71 ? -9.378 5.420 10.891 1.00 85.38 71 ILE A O 1
ATOM 543 N N . HIS A 1 72 ? -8.121 4.598 12.557 1.00 81.25 72 HIS A N 1
ATOM 544 C CA . HIS A 1 72 ? -7.089 5.636 12.511 1.00 81.25 72 HIS A CA 1
ATOM 545 C C . HIS A 1 72 ? -6.124 5.470 11.327 1.00 81.25 72 HIS A C 1
ATOM 547 O O . HIS A 1 72 ? -5.496 6.435 10.911 1.00 81.25 72 HIS A O 1
ATOM 553 N N . LEU A 1 73 ? -6.041 4.268 10.746 1.00 70.19 73 LEU A N 1
ATOM 554 C CA . LEU A 1 73 ? -5.206 3.964 9.575 1.00 70.19 73 LEU A CA 1
ATOM 555 C C . LEU A 1 73 ? -5.892 4.283 8.229 1.00 70.19 73 LEU A C 1
ATOM 557 O O . LEU A 1 73 ? -5.302 4.072 7.169 1.00 70.19 73 LEU A O 1
ATOM 561 N N . ARG A 1 74 ? -7.158 4.728 8.243 1.00 60.88 74 ARG A N 1
ATOM 562 C CA . ARG A 1 74 ? -7.943 5.031 7.028 1.00 60.88 74 ARG A CA 1
ATOM 563 C C . ARG A 1 74 ? -7.900 6.502 6.589 1.00 60.88 74 ARG A C 1
ATOM 565 O O . ARG A 1 74 ? -8.490 6.795 5.550 1.00 60.88 74 ARG A O 1
ATOM 572 N N . GLN A 1 75 ? -7.230 7.378 7.341 1.00 50.81 75 GLN A N 1
ATOM 573 C CA . GLN A 1 75 ? -6.916 8.759 6.936 1.00 50.81 75 GLN A CA 1
ATOM 574 C C . GLN A 1 75 ? -5.709 8.788 5.994 1.00 50.81 75 GLN A C 1
ATOM 576 O O . GLN A 1 75 ? -5.707 9.646 5.087 1.00 50.81 75 GLN A O 1
#

Radius of gyration: 20.45 Å; chains: 1; bounding box: 42×26×52 Å

Foldseek 3Di:
DFDDDPPDDVPDDTDDDDPPDDDDDDDDPVDCPCVVVVVVCVVVDDDDDDQDDLVPDPDPVSSVVVVVVSVVVPD